Protein AF-A0A932HT63-F1 (afdb_monomer_lite)

Foldseek 3Di:
DVVVVVVVLLVVLVVQLVVLCVVPVDDDDDFDDDDCSQVVQVVVCVVCVVPDPDFDQPDPLPDSNRVSVSSVDRPPDD

Sequence (78 aa):
MKSFLLKQLQDILRLLARATIAKYRPYVIAVTGSVSKTSAKEAVHAALKDYRRVRRSRGNFNNELGVPLAVLGDWRKI

Structure (mmCIF, N/CA/C/O backbone):
data_AF-A0A932HT63-F1
#
_entry.id   AF-A0A932HT63-F1
#
loop_
_atom_site.group_PDB
_atom_site.id
_atom_site.type_symbol
_atom_site.label_atom_id
_atom_site.label_alt_id
_atom_site.label_comp_id
_atom_site.label_asym_id
_atom_site.label_entity_id
_atom_site.label_seq_id
_atom_site.pdbx_PDB_ins_code
_atom_site.Cartn_x
_atom_site.Cartn_y
_atom_site.Cartn_z
_atom_site.occupancy
_atom_site.B_iso_or_equiv
_atom_site.auth_seq_id
_atom_site.auth_comp_id
_atom_site.auth_asym_id
_atom_site.auth_atom_id
_atom_site.pdbx_PDB_model_num
ATOM 1 N N . MET A 1 1 ? -1.266 8.237 27.280 1.00 64.75 1 MET A N 1
ATOM 2 C CA . MET A 1 1 ? -2.467 8.529 26.454 1.00 64.75 1 MET A CA 1
ATOM 3 C C . MET A 1 1 ? -2.195 8.521 24.949 1.00 64.75 1 MET A C 1
ATOM 5 O O . MET A 1 1 ? -2.858 7.758 24.262 1.00 64.75 1 MET A O 1
ATOM 9 N N . LYS A 1 2 ? -1.229 9.290 24.414 1.00 76.56 2 LYS A N 1
ATOM 10 C CA . LYS A 1 2 ? -0.962 9.325 22.955 1.00 76.56 2 LYS A CA 1
ATOM 11 C C . LYS A 1 2 ? -0.628 7.957 22.334 1.00 76.56 2 LYS A C 1
ATOM 13 O O . LYS A 1 2 ? -1.167 7.633 21.285 1.00 76.56 2 LYS A O 1
ATOM 18 N N . SER A 1 3 ? 0.198 7.138 22.989 1.00 85.75 3 SER A N 1
ATOM 19 C CA . SER A 1 3 ? 0.568 5.798 22.495 1.00 85.75 3 SER A CA 1
ATOM 20 C C . SER A 1 3 ? -0.620 4.836 22.401 1.00 85.75 3 SER A C 1
ATOM 22 O O . SER A 1 3 ? -0.712 4.058 21.457 1.00 85.75 3 SER A O 1
ATOM 24 N N . PHE A 1 4 ? -1.557 4.920 23.347 1.00 92.88 4 PHE A N 1
ATOM 25 C CA . PHE A 1 4 ? -2.772 4.108 23.348 1.00 92.88 4 PHE A CA 1
ATOM 26 C C . PHE A 1 4 ? -3.694 4.467 22.175 1.00 92.88 4 PHE A C 1
ATOM 28 O O . PHE A 1 4 ? -4.141 3.582 21.453 1.00 92.88 4 PHE A O 1
ATOM 35 N N . LEU A 1 5 ? -3.914 5.766 21.939 1.00 93.31 5 LEU A N 1
ATOM 36 C CA . LEU A 1 5 ? -4.704 6.251 20.802 1.00 93.31 5 LEU A CA 1
ATOM 37 C C . LEU A 1 5 ? -4.057 5.892 19.458 1.00 93.31 5 LEU A C 1
ATOM 39 O O . LEU A 1 5 ? -4.752 5.485 18.532 1.00 93.31 5 LEU A O 1
ATOM 43 N N . LEU A 1 6 ? -2.727 5.996 19.361 1.00 92.56 6 LEU A N 1
ATOM 44 C CA . LEU A 1 6 ? -1.994 5.602 18.159 1.00 92.56 6 LEU A CA 1
ATOM 45 C C . LEU A 1 6 ? -2.185 4.111 17.858 1.00 92.56 6 LEU A C 1
ATOM 47 O O . LEU A 1 6 ? -2.440 3.743 16.716 1.00 92.56 6 LEU A O 1
ATOM 51 N N . LYS A 1 7 ? -2.106 3.260 18.886 1.00 93.44 7 LYS A N 1
ATOM 52 C CA . LYS A 1 7 ? -2.291 1.815 18.736 1.00 93.44 7 LYS A CA 1
ATOM 53 C C . LYS A 1 7 ? -3.715 1.464 18.300 1.00 93.44 7 LYS A C 1
ATOM 55 O O . LYS A 1 7 ? -3.890 0.718 17.346 1.00 93.44 7 LYS A O 1
ATOM 60 N N . GLN A 1 8 ? -4.723 2.086 18.915 1.00 94.94 8 GLN A N 1
ATOM 61 C CA . GLN A 1 8 ? -6.123 1.951 18.493 1.00 94.94 8 GLN A CA 1
ATOM 62 C C . GLN A 1 8 ? -6.318 2.343 17.022 1.00 94.94 8 GLN A C 1
ATOM 64 O O . GLN A 1 8 ? -6.962 1.621 16.263 1.00 94.94 8 GLN A O 1
ATOM 69 N N . LEU A 1 9 ? -5.710 3.451 16.590 1.00 94.75 9 LEU A N 1
ATOM 70 C CA . LEU A 1 9 ? -5.759 3.881 15.195 1.00 94.75 9 LEU A CA 1
ATOM 71 C C . LEU A 1 9 ? -5.112 2.853 14.255 1.00 94.75 9 LEU A C 1
ATOM 73 O O . LEU A 1 9 ? -5.693 2.521 13.222 1.00 94.75 9 LEU A O 1
ATOM 77 N N . GLN A 1 10 ? -3.933 2.333 14.608 1.00 94.62 10 GLN A N 1
ATOM 78 C CA . GLN A 1 10 ? -3.255 1.287 13.836 1.00 94.62 10 GLN A CA 1
ATOM 79 C C . GLN A 1 10 ? -4.129 0.034 13.694 1.00 94.62 10 GLN A C 1
ATOM 81 O O . GLN A 1 10 ? -4.264 -0.493 12.588 1.00 94.62 10 GLN A O 1
ATOM 86 N N . ASP A 1 11 ? -4.763 -0.413 14.779 1.00 95.38 11 ASP A N 1
ATOM 87 C CA . ASP A 1 11 ? -5.620 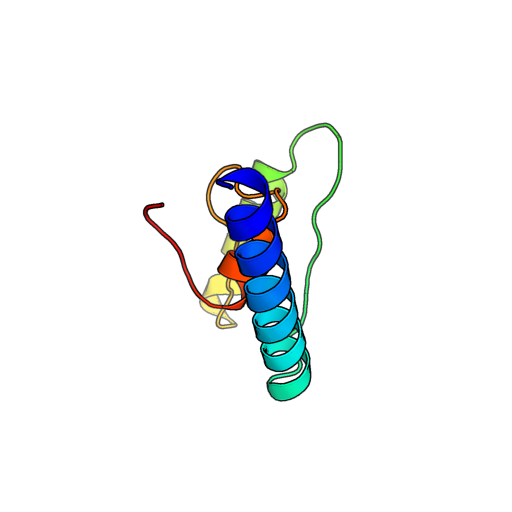-1.601 14.787 1.00 95.38 11 ASP A CA 1
ATOM 88 C C . ASP A 1 11 ? -6.868 -1.412 13.911 1.00 95.38 11 ASP A C 1
ATOM 90 O O . ASP A 1 11 ? -7.193 -2.282 13.095 1.00 95.38 11 ASP A O 1
ATOM 94 N N . ILE A 1 12 ? -7.520 -0.247 13.998 1.00 96.19 12 ILE A N 1
ATOM 95 C CA . ILE A 1 12 ? -8.677 0.101 13.159 1.00 96.19 12 ILE A CA 1
ATOM 96 C C . ILE A 1 12 ? -8.279 0.125 11.680 1.00 96.19 12 ILE A C 1
ATOM 98 O O . ILE A 1 12 ? -8.934 -0.504 10.846 1.00 96.19 12 ILE A O 1
ATOM 102 N N . LEU A 1 13 ? -7.181 0.802 11.335 1.00 95.50 13 LEU A N 1
ATOM 103 C CA . LEU A 1 13 ? -6.706 0.873 9.953 1.00 95.50 13 LEU A CA 1
ATOM 104 C C . LEU A 1 13 ? -6.350 -0.513 9.412 1.00 95.50 13 LEU A C 1
ATOM 106 O O . LEU A 1 13 ? -6.707 -0.849 8.280 1.00 95.50 13 LEU A O 1
ATOM 110 N N . ARG A 1 14 ? -5.697 -1.347 10.226 1.00 95.31 14 ARG A N 1
ATOM 111 C CA . ARG A 1 14 ? -5.357 -2.726 9.868 1.00 95.31 14 ARG A CA 1
ATOM 112 C C . ARG A 1 14 ? -6.606 -3.558 9.598 1.00 95.31 14 ARG A C 1
ATOM 114 O O . ARG A 1 14 ? -6.629 -4.303 8.616 1.00 95.31 14 ARG A O 1
ATOM 121 N N . LEU A 1 15 ? -7.642 -3.423 10.425 1.00 97.06 15 LEU A N 1
ATOM 122 C CA . LEU A 1 15 ? -8.918 -4.111 10.234 1.00 97.06 15 LEU A CA 1
ATOM 123 C C . LEU A 1 15 ? -9.586 -3.688 8.919 1.00 97.06 15 LEU A C 1
ATOM 125 O O . LEU A 1 15 ? -9.950 -4.544 8.111 1.00 97.06 15 LEU A O 1
ATOM 129 N N . LEU A 1 16 ? -9.674 -2.380 8.662 1.00 96.81 16 LEU A N 1
ATOM 130 C CA . LEU A 1 16 ? -10.273 -1.836 7.441 1.00 96.81 16 LEU A CA 1
ATOM 131 C C . LEU A 1 16 ? -9.510 -2.263 6.181 1.00 96.81 16 LEU A C 1
ATOM 133 O O . LEU A 1 16 ? -10.122 -2.634 5.175 1.00 96.81 16 LEU A O 1
ATOM 137 N N . ALA A 1 17 ? -8.176 -2.260 6.226 1.00 94.81 17 ALA A N 1
ATOM 138 C CA . ALA A 1 17 ? -7.349 -2.712 5.113 1.00 94.81 17 ALA A CA 1
ATOM 139 C C . ALA A 1 17 ? -7.559 -4.207 4.823 1.00 94.81 17 ALA A C 1
ATOM 141 O O . ALA A 1 17 ? -7.753 -4.587 3.666 1.00 94.81 17 ALA A O 1
ATOM 142 N N . ARG A 1 18 ? -7.603 -5.057 5.861 1.00 96.00 18 ARG A N 1
ATOM 143 C CA . ARG A 1 18 ? -7.893 -6.495 5.709 1.00 96.00 18 ARG A CA 1
ATOM 144 C C . ARG A 1 18 ? -9.282 -6.731 5.123 1.00 96.00 18 ARG A C 1
ATOM 146 O O . ARG A 1 18 ? -9.406 -7.511 4.182 1.00 96.00 18 ARG A O 1
ATOM 153 N N . ALA A 1 19 ? -10.300 -6.031 5.622 1.00 97.38 19 ALA A N 1
ATOM 154 C CA . ALA A 1 19 ? -11.662 -6.118 5.099 1.00 97.38 19 ALA A CA 1
ATOM 155 C C . ALA A 1 19 ? -11.738 -5.684 3.625 1.00 97.38 19 ALA A C 1
ATOM 157 O O . ALA A 1 19 ? -12.397 -6.330 2.815 1.00 97.38 19 ALA A O 1
ATOM 158 N N . THR A 1 20 ? -11.002 -4.634 3.252 1.00 95.69 20 THR A N 1
ATOM 159 C CA . THR A 1 20 ? -10.920 -4.148 1.868 1.00 95.69 20 THR A CA 1
ATOM 160 C C . THR A 1 20 ? -10.288 -5.188 0.942 1.00 95.69 20 THR A C 1
ATOM 162 O O . THR A 1 20 ? -10.838 -5.473 -0.122 1.00 95.69 20 THR A O 1
ATOM 165 N N . ILE A 1 21 ? -9.170 -5.801 1.345 1.00 95.31 21 ILE A N 1
ATOM 166 C CA . ILE A 1 21 ? -8.525 -6.872 0.568 1.00 95.31 21 ILE A CA 1
ATOM 167 C C . ILE A 1 21 ? -9.457 -8.081 0.446 1.00 95.31 21 ILE A C 1
ATOM 169 O O . ILE A 1 21 ? -9.617 -8.611 -0.648 1.00 95.31 21 ILE A O 1
ATOM 173 N N . ALA A 1 22 ? -10.117 -8.487 1.533 1.00 96.88 22 ALA A N 1
ATOM 174 C CA . ALA A 1 22 ? -11.049 -9.612 1.516 1.00 96.88 22 ALA A CA 1
ATOM 175 C C . ALA A 1 22 ? -12.253 -9.362 0.590 1.00 96.88 22 ALA A C 1
ATOM 177 O O . ALA A 1 22 ? -12.662 -10.268 -0.137 1.00 96.88 22 ALA A O 1
ATOM 178 N N . LYS A 1 23 ? -12.785 -8.130 0.583 1.00 96.69 23 LYS A N 1
ATOM 179 C CA . LYS A 1 23 ? -13.930 -7.721 -0.240 1.00 96.69 23 LYS A CA 1
ATOM 180 C C . LYS A 1 23 ? -13.604 -7.687 -1.732 1.00 96.69 23 LYS A C 1
ATOM 182 O O . LYS A 1 23 ? -14.373 -8.208 -2.528 1.00 96.69 23 LYS A O 1
ATOM 187 N N . TYR A 1 24 ? -12.499 -7.047 -2.114 1.00 94.31 24 TYR A N 1
ATOM 188 C CA . TYR A 1 24 ? -12.180 -6.811 -3.529 1.00 94.31 24 TYR A CA 1
ATOM 189 C C . TYR A 1 24 ? -11.229 -7.848 -4.133 1.00 94.31 24 TYR A C 1
ATOM 191 O O . TYR A 1 24 ? -11.045 -7.847 -5.345 1.00 94.31 24 TYR A O 1
ATOM 199 N N . ARG A 1 25 ? -10.604 -8.694 -3.300 1.00 94.75 25 ARG A N 1
ATOM 200 C CA . ARG A 1 25 ? -9.603 -9.706 -3.682 1.00 94.75 25 ARG A CA 1
ATOM 201 C C . ARG A 1 25 ? -8.598 -9.204 -4.738 1.00 94.75 25 ARG A C 1
ATOM 203 O O . ARG A 1 25 ? -8.435 -9.844 -5.776 1.00 94.75 25 ARG A O 1
ATOM 210 N N . PRO A 1 26 ? -7.942 -8.047 -4.518 1.00 93.56 26 PRO A N 1
ATOM 211 C CA . PRO A 1 26 ? -6.977 -7.528 -5.476 1.00 93.56 26 PRO A CA 1
ATOM 212 C C . PRO A 1 26 ? -5.726 -8.413 -5.523 1.00 93.56 26 PRO A C 1
ATOM 214 O O . PRO A 1 26 ? -5.369 -9.059 -4.537 1.00 93.56 26 PRO A O 1
ATOM 217 N N . TYR A 1 27 ? -4.998 -8.358 -6.636 1.00 93.69 27 TYR A N 1
ATOM 218 C CA . TYR A 1 27 ? -3.630 -8.869 -6.682 1.00 93.69 27 TYR A CA 1
ATOM 219 C C . TYR A 1 27 ? -2.710 -7.965 -5.855 1.00 93.69 27 TYR A C 1
ATOM 221 O O . TYR A 1 27 ? -2.690 -6.746 -6.044 1.00 93.69 27 TYR A O 1
ATOM 229 N N . VAL A 1 28 ? -1.949 -8.563 -4.938 1.00 92.75 28 VAL A N 1
ATOM 230 C CA . VAL A 1 28 ? -1.038 -7.852 -4.034 1.00 92.75 28 VAL A CA 1
ATOM 231 C C . VAL A 1 28 ? 0.398 -8.241 -4.358 1.00 92.75 28 VAL A C 1
ATOM 233 O O . VAL A 1 28 ? 0.752 -9.415 -4.305 1.00 92.75 28 VAL A O 1
ATOM 236 N N . ILE A 1 29 ? 1.230 -7.245 -4.666 1.00 92.19 29 ILE A N 1
ATOM 237 C CA . ILE A 1 29 ? 2.663 -7.417 -4.924 1.00 92.19 29 ILE A CA 1
ATOM 238 C C . ILE A 1 29 ? 3.426 -6.781 -3.761 1.00 92.19 29 ILE A C 1
ATOM 240 O O . ILE A 1 29 ? 3.409 -5.560 -3.594 1.00 92.19 29 ILE A O 1
ATOM 244 N N . ALA A 1 30 ? 4.083 -7.605 -2.946 1.00 90.69 30 ALA A N 1
ATOM 245 C CA . ALA A 1 30 ? 4.927 -7.143 -1.850 1.00 90.69 30 ALA A CA 1
ATOM 246 C C . ALA A 1 30 ? 6.384 -7.021 -2.321 1.00 90.69 30 ALA A C 1
ATOM 248 O O . ALA A 1 30 ? 6.988 -8.001 -2.746 1.00 90.69 30 ALA A O 1
ATOM 249 N N . VAL A 1 31 ? 6.952 -5.816 -2.228 1.00 89.25 31 VAL A N 1
ATOM 250 C CA . VAL A 1 31 ? 8.355 -5.545 -2.574 1.00 89.25 31 VAL A CA 1
ATOM 251 C C . VAL A 1 31 ? 9.165 -5.387 -1.289 1.00 89.25 31 VAL A C 1
ATOM 253 O O . VAL A 1 31 ? 8.935 -4.457 -0.516 1.00 89.25 31 VAL A O 1
ATOM 256 N N . THR A 1 32 ? 10.118 -6.291 -1.066 1.00 87.06 32 THR A N 1
ATOM 257 C CA . THR A 1 32 ? 11.022 -6.305 0.096 1.00 87.06 32 THR A CA 1
ATOM 258 C C . THR A 1 32 ? 12.489 -6.298 -0.349 1.00 87.06 32 THR A C 1
ATOM 260 O O . THR A 1 32 ? 12.777 -6.435 -1.534 1.00 87.06 32 THR A O 1
ATOM 263 N N . GLY A 1 33 ? 13.415 -6.092 0.587 1.00 85.94 33 GLY A N 1
ATOM 264 C CA . GLY A 1 33 ? 14.860 -6.041 0.339 1.00 85.94 33 GLY A CA 1
ATOM 265 C C . GLY A 1 33 ? 15.550 -4.879 1.052 1.00 85.94 33 GLY A C 1
ATOM 266 O O . GLY A 1 33 ? 14.900 -3.963 1.553 1.00 85.94 33 GLY A O 1
ATOM 267 N N . SER A 1 34 ? 16.877 -4.896 1.122 1.00 78.62 34 SER A N 1
ATOM 268 C CA . SER A 1 34 ? 17.648 -3.835 1.790 1.00 78.62 34 SER A CA 1
ATOM 269 C C . SER A 1 34 ? 17.840 -2.606 0.898 1.00 78.62 34 SER A C 1
ATOM 271 O O . SER A 1 34 ? 17.831 -1.480 1.386 1.00 78.62 34 SER A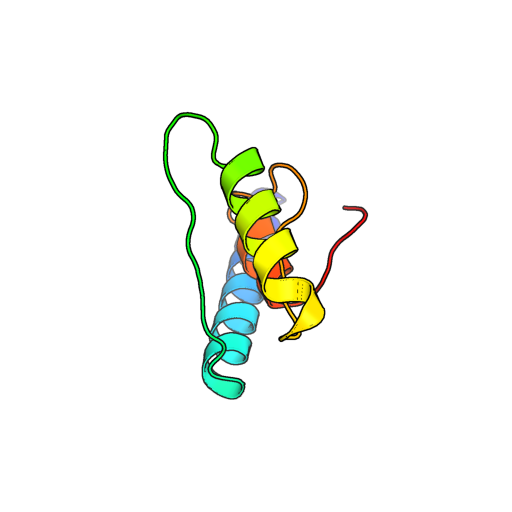 O 1
ATOM 273 N N . VAL A 1 35 ? 17.929 -2.816 -0.418 1.00 81.50 35 VAL A N 1
ATOM 274 C CA . VAL A 1 35 ? 18.245 -1.788 -1.421 1.00 81.50 35 VAL A CA 1
ATOM 275 C C . VAL A 1 35 ? 17.221 -1.845 -2.562 1.00 81.50 35 VAL A C 1
ATOM 277 O O . VAL A 1 35 ? 16.561 -2.862 -2.763 1.00 81.50 35 VAL A O 1
ATOM 280 N N . SER A 1 36 ? 17.040 -0.740 -3.287 1.00 83.06 36 SER A N 1
ATOM 281 C CA . SER A 1 36 ? 16.263 -0.660 -4.541 1.00 83.06 36 SER A CA 1
ATOM 282 C C . SER A 1 36 ? 14.754 -0.962 -4.472 1.00 83.06 36 SER A C 1
ATOM 284 O O . SER A 1 36 ? 14.091 -0.974 -5.509 1.00 83.06 36 SER A O 1
ATOM 286 N N . LYS A 1 37 ? 14.160 -1.111 -3.278 1.00 88.31 37 LYS A N 1
ATOM 287 C CA . LYS A 1 37 ? 12.703 -1.303 -3.087 1.00 88.31 37 LYS A CA 1
ATOM 288 C C . LYS A 1 37 ? 11.855 -0.234 -3.777 1.00 88.31 37 LYS A C 1
ATOM 290 O O . LYS A 1 37 ? 10.849 -0.545 -4.412 1.00 88.31 37 LYS A O 1
ATOM 295 N N . THR A 1 38 ? 12.250 1.032 -3.638 1.00 85.31 38 THR A N 1
ATOM 296 C CA . THR A 1 38 ? 11.510 2.161 -4.214 1.00 85.31 38 THR A CA 1
ATOM 297 C C . THR A 1 38 ? 11.515 2.081 -5.736 1.00 85.31 38 THR A C 1
A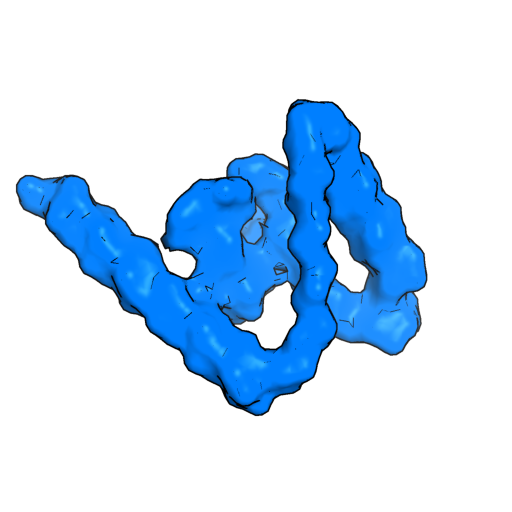TOM 299 O O . THR A 1 38 ? 10.444 2.102 -6.335 1.00 85.31 38 THR A O 1
ATOM 302 N N . SER A 1 39 ? 12.684 1.886 -6.351 1.00 88.94 39 SER A N 1
ATOM 303 C CA . SER A 1 39 ? 12.818 1.745 -7.805 1.00 88.94 39 SER A CA 1
ATOM 304 C C . SER A 1 39 ? 12.044 0.539 -8.341 1.00 88.94 39 SER A C 1
ATOM 306 O O . SER A 1 39 ? 11.330 0.667 -9.331 1.00 88.94 39 SER A O 1
ATOM 308 N N . ALA A 1 40 ? 12.100 -0.607 -7.653 1.00 91.25 40 ALA A N 1
ATOM 309 C CA . ALA A 1 40 ? 11.354 -1.802 -8.042 1.00 91.25 40 ALA A CA 1
ATOM 310 C C . ALA A 1 40 ? 9.832 -1.573 -8.007 1.00 91.25 40 ALA A C 1
ATOM 312 O O . ALA A 1 40 ? 9.127 -1.918 -8.953 1.00 91.25 40 ALA A O 1
ATOM 313 N N . LYS A 1 41 ? 9.312 -0.925 -6.958 1.00 89.19 41 LYS A N 1
ATOM 314 C CA . LYS A 1 41 ? 7.887 -0.568 -6.858 1.00 89.19 41 LYS A CA 1
ATOM 315 C C . LYS A 1 41 ? 7.452 0.392 -7.973 1.00 89.19 41 LYS A C 1
ATOM 317 O O . LYS A 1 41 ? 6.358 0.245 -8.518 1.00 89.19 41 LYS A O 1
ATOM 322 N N . GLU A 1 42 ? 8.288 1.375 -8.302 1.00 89.38 42 GLU A N 1
ATOM 323 C CA . GLU A 1 42 ? 8.020 2.320 -9.389 1.00 89.38 42 GLU A CA 1
ATOM 324 C C . GLU A 1 42 ? 8.006 1.620 -10.754 1.00 89.38 42 GLU A C 1
ATOM 326 O O . GLU A 1 42 ? 7.084 1.853 -11.532 1.00 89.38 42 GLU A O 1
ATOM 331 N N . ALA A 1 43 ? 8.948 0.705 -11.006 1.00 92.88 43 ALA A N 1
ATOM 332 C CA . ALA A 1 43 ? 9.000 -0.089 -12.232 1.00 92.88 43 ALA A CA 1
ATOM 333 C C . ALA A 1 43 ? 7.757 -0.980 -12.399 1.00 92.88 43 ALA A C 1
ATOM 335 O O . ALA A 1 43 ? 7.125 -0.964 -13.453 1.00 92.88 43 ALA A O 1
ATOM 336 N N . VAL A 1 44 ? 7.343 -1.688 -11.339 1.00 92.69 44 VAL A N 1
ATOM 337 C CA . VAL A 1 44 ? 6.112 -2.504 -11.344 1.00 92.69 44 VAL A CA 1
ATOM 338 C C . VAL A 1 44 ? 4.883 -1.645 -11.643 1.00 92.69 44 VAL A C 1
ATOM 340 O O . VAL A 1 44 ? 4.027 -2.034 -12.434 1.00 92.69 44 VAL A O 1
ATOM 343 N N . HIS A 1 45 ? 4.790 -0.454 -11.046 1.00 91.50 45 HIS A N 1
ATOM 344 C CA . HIS A 1 45 ? 3.693 0.461 -11.346 1.00 91.50 45 HIS A CA 1
ATOM 345 C C . HIS A 1 45 ? 3.725 0.941 -12.798 1.00 91.50 45 HIS A C 1
ATOM 347 O O . HIS A 1 45 ? 2.689 0.926 -13.454 1.00 91.50 45 HIS A O 1
ATOM 353 N N . ALA A 1 46 ? 4.893 1.346 -13.302 1.00 93.06 46 ALA A N 1
ATOM 354 C CA . ALA A 1 46 ? 5.051 1.820 -14.671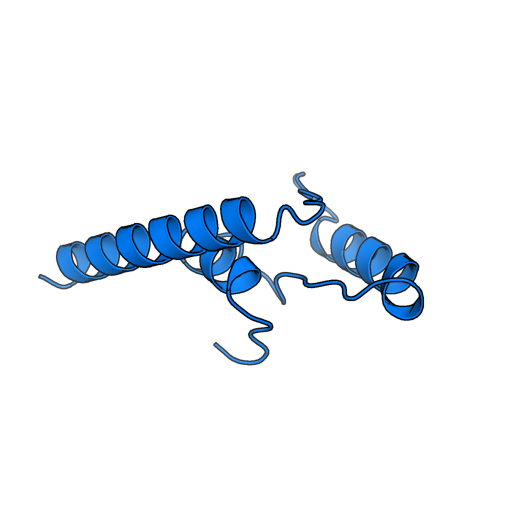 1.00 93.06 46 ALA A CA 1
ATOM 355 C C . ALA A 1 46 ? 4.666 0.750 -15.702 1.00 93.06 46 ALA A C 1
ATOM 357 O O . ALA A 1 46 ? 4.029 1.084 -16.693 1.00 93.06 46 ALA A O 1
ATOM 358 N N . ALA A 1 47 ? 4.983 -0.518 -15.434 1.00 95.19 47 ALA A N 1
ATOM 359 C CA . ALA A 1 47 ? 4.638 -1.634 -16.311 1.00 95.19 47 ALA A CA 1
ATOM 360 C C . ALA A 1 47 ? 3.134 -1.961 -16.329 1.00 95.19 47 ALA A C 1
ATOM 362 O O . ALA A 1 47 ? 2.616 -2.433 -17.336 1.00 95.19 47 ALA A O 1
ATOM 363 N N . LEU A 1 48 ? 2.423 -1.740 -15.217 1.00 94.38 48 LEU A N 1
ATOM 364 C CA . LEU A 1 48 ? 1.040 -2.202 -15.046 1.00 94.38 48 LEU A CA 1
ATOM 365 C C . LEU A 1 48 ? -0.018 -1.093 -15.156 1.00 94.38 48 LEU A C 1
ATOM 367 O O . LEU A 1 48 ? -1.193 -1.408 -15.359 1.00 94.38 48 LEU A O 1
ATOM 371 N N . LYS A 1 49 ? 0.365 0.184 -15.010 1.00 92.56 49 LYS A N 1
ATOM 372 C CA . LYS A 1 49 ? -0.566 1.329 -14.928 1.00 92.56 49 LYS A CA 1
ATOM 373 C C . LYS A 1 49 ? -1.514 1.448 -16.129 1.00 92.56 49 LYS A C 1
ATOM 375 O O . LYS A 1 49 ? -2.646 1.881 -15.939 1.00 92.56 49 LYS A O 1
ATOM 380 N N . ASP A 1 50 ? -1.070 1.049 -17.321 1.00 93.75 50 ASP A N 1
ATOM 381 C CA . ASP A 1 50 ? -1.834 1.211 -18.566 1.00 93.75 50 ASP A CA 1
ATOM 382 C C . ASP A 1 50 ? -2.816 0.046 -18.799 1.00 93.75 50 ASP A C 1
ATOM 384 O O . ASP A 1 50 ? -3.757 0.160 -19.578 1.00 93.75 50 ASP A O 1
ATOM 388 N N . TYR A 1 51 ? -2.649 -1.066 -18.071 1.00 93.75 51 TYR A N 1
ATOM 389 C CA . TYR A 1 51 ? -3.449 -2.288 -18.236 1.00 93.75 51 TYR A CA 1
ATOM 390 C C . TYR A 1 51 ? -4.421 -2.544 -17.079 1.00 93.75 51 TYR A C 1
ATOM 392 O O . TYR A 1 51 ? -5.404 -3.285 -17.218 1.00 93.75 51 TYR A O 1
ATOM 400 N N . ARG A 1 52 ? -4.119 -2.005 -15.893 1.00 90.50 52 ARG A N 1
ATOM 401 C CA . ARG A 1 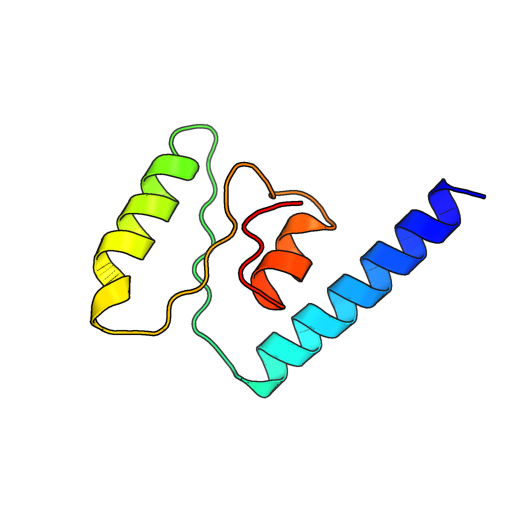52 ? -4.864 -2.247 -14.654 1.00 90.50 52 ARG A CA 1
ATOM 402 C C . ARG A 1 52 ? -4.876 -1.002 -13.777 1.00 90.50 52 ARG A C 1
ATOM 404 O O . ARG A 1 52 ? -3.944 -0.205 -13.761 1.00 90.50 52 ARG A O 1
ATOM 411 N N . ARG A 1 53 ? -5.905 -0.889 -12.933 1.00 88.19 53 ARG A N 1
ATOM 412 C CA . ARG A 1 53 ? -5.920 0.107 -11.858 1.00 88.19 53 ARG A CA 1
ATOM 413 C C . ARG A 1 53 ? -4.956 -0.319 -10.750 1.00 88.19 53 ARG A C 1
ATOM 415 O O . ARG A 1 53 ? -5.320 -1.082 -9.859 1.00 88.19 53 ARG A O 1
ATOM 422 N N . VAL A 1 54 ? -3.730 0.186 -10.807 1.00 89.75 54 VAL A N 1
ATOM 423 C CA . VAL A 1 54 ? -2.673 -0.133 -9.841 1.00 89.75 54 VAL A CA 1
ATOM 424 C C . VAL A 1 54 ? -2.645 0.897 -8.719 1.00 89.75 54 VAL A C 1
ATOM 426 O O . VAL A 1 54 ? -2.543 2.098 -8.966 1.00 89.75 54 VAL A O 1
ATOM 429 N N . ARG A 1 55 ? -2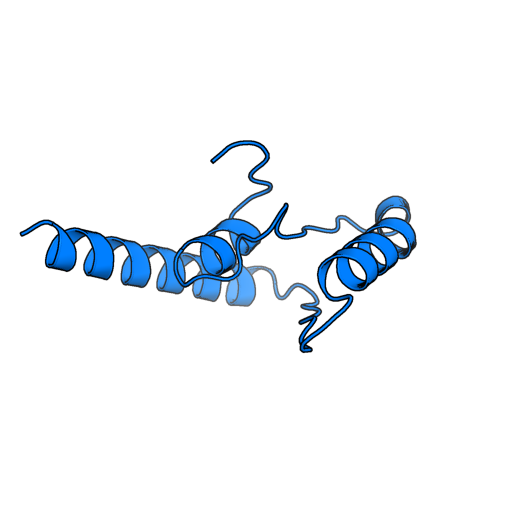.674 0.424 -7.470 1.00 88.75 55 ARG A N 1
ATOM 430 C CA . ARG A 1 55 ? -2.356 1.236 -6.288 1.00 88.75 55 ARG A CA 1
ATOM 431 C C . ARG A 1 55 ? -0.936 0.939 -5.828 1.00 88.75 55 ARG A C 1
ATOM 433 O O . ARG A 1 55 ? -0.474 -0.194 -5.925 1.00 88.75 55 ARG A O 1
ATOM 440 N N . ARG A 1 56 ? -0.255 1.958 -5.309 1.00 86.44 56 ARG A N 1
ATOM 441 C CA . ARG A 1 56 ? 1.077 1.825 -4.714 1.00 86.44 56 ARG A CA 1
ATOM 442 C C . ARG A 1 56 ? 1.189 2.713 -3.483 1.00 86.44 56 ARG A C 1
ATOM 444 O O . ARG A 1 56 ? 0.676 3.827 -3.483 1.00 86.44 56 ARG A O 1
ATOM 451 N N . SER A 1 57 ? 1.918 2.250 -2.471 1.00 83.88 57 SER A N 1
ATOM 452 C CA . SER A 1 57 ? 2.415 3.139 -1.414 1.00 83.88 57 SER A CA 1
ATOM 453 C C . SER A 1 57 ? 3.344 4.176 -2.061 1.00 83.88 57 SER A C 1
ATOM 455 O O . SER A 1 57 ? 4.150 3.799 -2.908 1.00 83.88 57 SER A O 1
ATOM 457 N N . ARG A 1 58 ? 3.248 5.467 -1.733 1.00 75.69 58 ARG A N 1
ATOM 458 C CA . ARG A 1 58 ? 4.177 6.509 -2.228 1.00 75.69 58 ARG A CA 1
ATOM 459 C C . ARG A 1 58 ? 5.295 6.744 -1.207 1.00 75.69 58 ARG A C 1
ATOM 461 O O . ARG A 1 58 ? 5.101 6.505 -0.026 1.00 75.69 58 ARG A O 1
ATOM 468 N N . GLY A 1 59 ? 6.486 7.153 -1.647 1.00 74.81 59 GLY A N 1
ATOM 469 C CA . GLY A 1 59 ? 7.605 7.419 -0.728 1.00 74.81 59 GLY A CA 1
ATOM 470 C C . GLY A 1 59 ? 7.987 6.216 0.153 1.00 74.81 59 GLY A C 1
ATOM 471 O O . GLY A 1 59 ? 7.995 5.076 -0.326 1.00 74.81 59 GLY A O 1
ATOM 472 N N . ASN A 1 60 ? 8.282 6.491 1.432 1.00 74.38 60 ASN A N 1
ATOM 473 C CA . ASN A 1 60 ? 8.710 5.526 2.455 1.00 74.38 60 ASN A CA 1
ATOM 474 C C . ASN A 1 60 ? 7.600 5.197 3.480 1.00 74.38 60 ASN A C 1
ATOM 476 O O . ASN A 1 60 ? 7.862 5.053 4.670 1.00 74.38 60 ASN A O 1
ATOM 480 N N . PHE A 1 61 ? 6.341 5.092 3.045 1.00 77.56 61 PHE A N 1
ATOM 481 C CA . PHE A 1 61 ? 5.237 4.653 3.912 1.00 77.56 61 PHE A CA 1
ATOM 482 C C . PHE A 1 61 ? 5.230 3.123 4.059 1.00 77.56 61 PHE A C 1
ATOM 484 O O . PHE A 1 61 ? 4.344 2.438 3.544 1.00 77.56 61 PHE A O 1
ATOM 491 N N . ASN A 1 62 ? 6.256 2.589 4.725 1.00 78.31 62 ASN A N 1
ATOM 492 C CA . ASN A 1 62 ? 6.460 1.159 4.991 1.00 78.31 62 ASN A CA 1
ATOM 493 C C . ASN A 1 62 ? 6.188 0.767 6.458 1.00 78.31 62 ASN A C 1
ATOM 495 O O . ASN A 1 62 ? 6.551 -0.330 6.876 1.00 78.31 62 ASN A O 1
ATOM 499 N N . ASN A 1 63 ? 5.555 1.655 7.226 1.00 86.94 63 ASN A N 1
ATOM 500 C CA . ASN A 1 63 ? 5.224 1.447 8.634 1.00 86.94 63 ASN A CA 1
ATOM 501 C C . ASN A 1 63 ? 3.778 0.943 8.832 1.00 86.94 63 ASN A C 1
ATOM 503 O O . ASN A 1 63 ? 3.009 0.768 7.882 1.00 86.94 63 ASN A O 1
ATOM 507 N N . GLU A 1 64 ? 3.407 0.737 10.097 1.00 87.50 64 GLU A N 1
ATOM 508 C CA . GLU A 1 64 ? 2.121 0.168 10.537 1.00 87.50 64 GLU A CA 1
ATOM 509 C C . GLU A 1 64 ? 0.899 1.001 10.135 1.00 87.50 64 GLU A C 1
ATOM 511 O O . GLU A 1 64 ? -0.203 0.468 10.054 1.00 87.50 64 GLU A O 1
ATOM 516 N N . LEU A 1 65 ? 1.085 2.294 9.858 1.00 88.25 65 LEU A N 1
ATOM 517 C CA . LEU A 1 65 ? 0.032 3.184 9.365 1.00 88.25 65 LEU A CA 1
ATOM 518 C C . LEU A 1 65 ? 0.027 3.240 7.835 1.00 88.25 65 LEU A C 1
ATOM 520 O O . LEU A 1 65 ? -1.021 3.154 7.198 1.00 88.25 65 LEU A O 1
ATOM 524 N N . GLY A 1 66 ? 1.211 3.345 7.238 1.00 88.19 66 GLY A N 1
ATOM 525 C CA . GLY A 1 66 ? 1.408 3.549 5.811 1.00 88.19 66 GLY A CA 1
ATOM 526 C C . GLY A 1 66 ? 0.916 2.388 4.957 1.00 88.19 66 GLY A C 1
ATOM 527 O O . GLY A 1 66 ? 0.291 2.614 3.921 1.00 88.19 66 GLY A O 1
ATOM 528 N N . VAL A 1 67 ? 1.141 1.147 5.400 1.00 89.25 67 VAL A N 1
ATOM 529 C CA . VAL A 1 67 ? 0.714 -0.040 4.644 1.00 89.25 67 VAL A CA 1
ATOM 530 C C . VAL A 1 67 ? -0.817 -0.159 4.595 1.00 89.25 67 VAL A C 1
ATOM 532 O O . VAL A 1 67 ? -1.351 -0.235 3.485 1.00 89.25 67 VAL A O 1
ATOM 535 N N . PRO A 1 68 ? -1.559 -0.121 5.724 1.00 92.19 68 PRO A N 1
ATOM 536 C CA . PRO A 1 68 ? -3.019 -0.101 5.681 1.00 92.19 68 PRO A CA 1
ATOM 537 C C . PRO A 1 68 ? -3.586 1.067 4.875 1.00 92.19 68 PRO A C 1
ATOM 539 O O . PRO A 1 68 ? -4.513 0.882 4.088 1.00 92.19 68 PRO A O 1
ATOM 542 N N . LEU A 1 69 ? -3.001 2.258 5.007 1.00 90.00 69 LEU A N 1
ATOM 543 C CA . LEU A 1 69 ? -3.434 3.421 4.243 1.00 90.00 69 LEU A CA 1
ATOM 544 C C . LEU A 1 69 ? -3.255 3.185 2.737 1.00 90.00 69 LEU A C 1
ATOM 546 O O . LEU A 1 69 ? -4.213 3.372 1.990 1.00 90.00 69 LEU A O 1
ATOM 550 N N . ALA A 1 70 ? -2.113 2.672 2.274 1.00 89.06 70 ALA A N 1
ATOM 551 C CA . ALA A 1 70 ? -1.890 2.382 0.852 1.00 89.06 70 ALA A CA 1
ATOM 552 C C . ALA A 1 70 ? -2.921 1.408 0.240 1.00 89.06 70 ALA A C 1
ATOM 554 O O . ALA A 1 70 ? -3.195 1.460 -0.961 1.00 89.06 70 ALA A O 1
ATOM 555 N N . VAL A 1 71 ? -3.515 0.532 1.056 1.00 90.75 71 VAL A N 1
ATOM 556 C CA . VAL A 1 71 ? -4.624 -0.341 0.638 1.00 90.75 71 VAL A CA 1
ATOM 557 C C . VAL A 1 71 ? -5.922 0.458 0.495 1.00 90.75 71 VAL A C 1
ATOM 559 O O . VAL A 1 71 ? -6.641 0.310 -0.500 1.00 90.75 71 VAL A O 1
ATOM 562 N N . LEU A 1 72 ? -6.215 1.314 1.476 1.00 90.88 72 LEU A N 1
ATOM 563 C CA . LEU A 1 72 ? -7.452 2.089 1.568 1.00 90.88 72 LEU A CA 1
ATOM 564 C C . LEU A 1 72 ? -7.534 3.233 0.537 1.00 90.88 72 LEU A C 1
ATOM 566 O O . LEU A 1 72 ? -8.636 3.555 0.093 1.00 90.88 72 LEU A O 1
ATOM 570 N N . GLY A 1 73 ? -6.408 3.802 0.085 1.00 84.00 73 GLY A N 1
ATOM 571 C CA . GLY A 1 73 ? -6.395 4.930 -0.861 1.00 84.00 73 GLY A CA 1
ATOM 572 C C . GLY A 1 73 ? -5.035 5.237 -1.512 1.00 84.00 73 GLY A C 1
ATOM 573 O O . GLY A 1 73 ? -4.019 4.647 -1.158 1.00 84.00 73 GLY A O 1
ATOM 574 N N . ASP A 1 74 ? -5.019 6.165 -2.485 1.00 71.50 74 ASP A N 1
ATOM 575 C CA . ASP A 1 74 ? -3.785 6.744 -3.067 1.00 71.50 74 ASP A CA 1
ATOM 576 C C . ASP A 1 74 ? -3.434 8.032 -2.311 1.00 71.50 74 ASP A C 1
ATOM 578 O O . ASP A 1 74 ? -3.919 9.120 -2.629 1.00 71.50 74 ASP A O 1
ATOM 582 N N . TRP A 1 75 ? -2.619 7.899 -1.268 1.00 66.56 75 TRP A N 1
ATOM 583 C CA . TRP A 1 75 ? -2.210 9.020 -0.426 1.00 66.56 75 TRP A CA 1
ATOM 584 C C . TRP A 1 75 ? -1.016 9.731 -1.062 1.00 66.56 75 TRP A C 1
ATOM 586 O O . TRP A 1 75 ? 0.107 9.229 -1.066 1.00 66.56 75 TRP A O 1
ATOM 596 N N . ARG A 1 76 ? -1.273 10.907 -1.648 1.00 56.78 76 ARG A N 1
ATOM 597 C CA . ARG A 1 76 ? -0.242 11.758 -2.277 1.00 56.78 76 ARG A CA 1
ATOM 598 C C . ARG A 1 76 ? 0.447 12.707 -1.299 1.00 56.78 76 ARG A C 1
ATOM 600 O O . ARG A 1 76 ? 1.535 13.181 -1.604 1.00 56.78 76 ARG A O 1
ATOM 607 N N . LYS A 1 77 ? -0.207 12.993 -0.174 1.00 44.59 77 LYS A N 1
ATOM 608 C CA . LYS A 1 77 ? 0.216 13.927 0.870 1.00 44.59 77 LYS A CA 1
ATOM 609 C C . LYS A 1 77 ? -0.324 13.418 2.205 1.00 44.59 77 LYS A C 1
ATOM 611 O O . LYS A 1 77 ? -1.477 13.677 2.533 1.00 44.59 77 LYS A O 1
ATOM 616 N N . ILE A 1 78 ? 0.477 12.636 2.910 1.00 45.84 78 ILE A N 1
ATOM 617 C CA . ILE A 1 78 ? 0.455 12.608 4.374 1.00 45.84 78 ILE A CA 1
ATOM 618 C C . ILE A 1 78 ? 1.838 13.082 4.792 1.00 45.84 78 ILE A C 1
ATOM 620 O O . ILE A 1 78 ? 2.794 12.712 4.071 1.00 45.84 78 ILE A O 1
#

Secondary structure (DSSP, 8-state):
-HHHHHHHHHHHHHHHHHHHHHHH---------SSSHHHHHHHHHHHHTTTS------TT--STTHHHHHHH---S--

pLDDT: mean 87.6, std 10.48, range [44.59, 97.38]

Radius of gyration: 13.77 Å; chains: 1; bounding box: 32×24×45 Å